Protein AF-A0YC21-F1 (afdb_monomer)

Foldseek 3Di:
DDDDPPPVPPPCPDQDPQSVCCVPVVDHPQADPPPRDGDDDPDDDDDPVVVVVVVVVCCVVPPPPPPPPPDPDPDDDDD

pLDDT: mean 76.55, std 17.43, range [33.72, 97.12]

Secondary structure (DSSP, 8-state):
----------TT-PPPHHHHHHHHH----SB-TTT--B---------HHHHHHHHHHHHHHH-S---S--PPPPPPPP-

Solvent-accessible surface area (backbone atoms only — not comparable to full-atom values): 5539 Å² total; per-residue (Å²): 141,81,88,75,86,74,74,74,73,61,96,69,72,73,78,48,74,58,55,47,37,31,73,74,70,71,43,70,70,49,46,38,93,88,77,68,44,82,46,75,89,87,78,84,88,81,56,64,70,61,51,51,53,52,51,56,53,48,49,76,73,59,67,80,75,82,79,81,79,71,71,76,78,78,78,74,81,86,130

Structure (mmCIF, N/CA/C/O backbone):
data_AF-A0YC21-F1
#
_entry.id   AF-A0YC21-F1
#
loop_
_atom_site.group_PDB
_atom_site.id
_atom_site.type_symbol
_atom_site.label_atom_id
_atom_site.label_alt_id
_atom_site.label_comp_id
_atom_site.label_asym_id
_atom_site.label_entity_id
_atom_site.label_seq_id
_atom_site.pdbx_PDB_in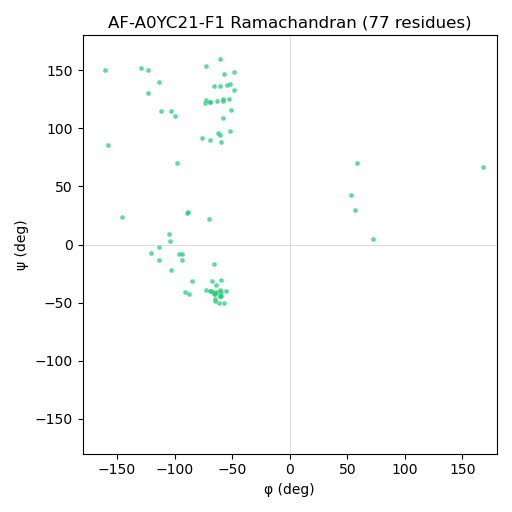s_code
_atom_site.Cartn_x
_atom_site.Cartn_y
_atom_site.Cartn_z
_atom_site.occupancy
_atom_site.B_iso_or_equiv
_atom_site.auth_seq_id
_atom_site.auth_comp_id
_atom_site.auth_asym_id
_atom_site.auth_atom_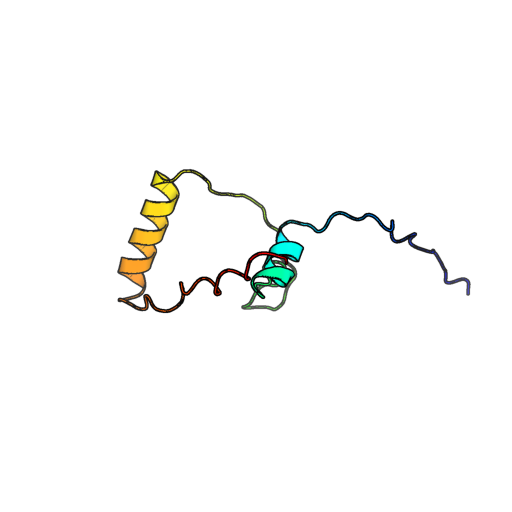id
_atom_site.pdbx_PDB_model_num
ATOM 1 N N . MET A 1 1 ? 24.281 4.196 -36.438 1.00 46.25 1 MET A N 1
ATOM 2 C CA . MET A 1 1 ? 24.976 4.485 -35.166 1.00 46.25 1 MET A CA 1
ATOM 3 C C . MET A 1 1 ? 24.913 5.978 -34.889 1.00 46.25 1 MET A C 1
ATOM 5 O O . MET A 1 1 ? 25.608 6.734 -35.550 1.00 46.25 1 MET A O 1
ATOM 9 N N . LYS A 1 2 ? 24.066 6.388 -33.947 1.00 33.72 2 LYS A N 1
ATOM 10 C CA . LYS A 1 2 ? 24.319 7.504 -33.028 1.00 33.72 2 LYS A CA 1
ATOM 11 C C . LYS A 1 2 ? 23.417 7.270 -31.820 1.00 33.72 2 LYS A C 1
ATOM 13 O O . LYS A 1 2 ? 22.259 7.662 -31.800 1.00 33.72 2 LYS A O 1
ATOM 18 N N . ALA A 1 3 ? 23.949 6.470 -30.902 1.00 42.00 3 ALA A N 1
ATOM 19 C CA . ALA A 1 3 ? 23.547 6.506 -29.513 1.00 42.00 3 ALA A CA 1
ATOM 20 C C . ALA A 1 3 ? 24.132 7.798 -28.942 1.00 42.00 3 ALA A C 1
ATOM 22 O O . ALA A 1 3 ? 25.319 8.040 -29.148 1.00 42.00 3 ALA A O 1
ATOM 23 N N . ASP A 1 4 ? 23.277 8.634 -28.369 1.00 45.66 4 ASP A N 1
ATOM 24 C CA . ASP A 1 4 ? 23.489 9.384 -27.126 1.00 45.66 4 ASP A CA 1
ATOM 25 C C . ASP A 1 4 ? 22.360 10.423 -27.042 1.00 45.66 4 ASP A C 1
ATOM 27 O O . ASP A 1 4 ? 22.553 11.628 -27.196 1.00 45.66 4 ASP A O 1
ATOM 31 N N . GLU A 1 5 ? 21.123 9.937 -26.879 1.00 48.22 5 GLU A N 1
ATOM 32 C CA . GLU A 1 5 ? 20.089 10.761 -26.257 1.00 48.22 5 GLU A CA 1
ATOM 33 C C . GLU A 1 5 ? 20.523 10.869 -24.799 1.00 48.22 5 GLU A C 1
ATOM 35 O O . GLU A 1 5 ? 20.241 9.999 -23.972 1.00 48.22 5 GLU A O 1
ATOM 40 N N . SER A 1 6 ? 21.311 11.900 -24.518 1.00 48.81 6 SER A N 1
ATOM 41 C CA . SER A 1 6 ? 21.596 12.337 -23.167 1.00 48.81 6 SER A CA 1
ATOM 42 C C . SER A 1 6 ? 20.264 12.715 -22.527 1.00 48.81 6 SER A C 1
ATOM 44 O O . SER A 1 6 ? 19.824 13.866 -22.567 1.00 48.81 6 SER A O 1
ATOM 46 N N . VAL A 1 7 ? 19.605 11.720 -21.921 1.00 51.59 7 VAL A N 1
ATOM 47 C CA . VAL A 1 7 ? 18.665 11.942 -20.829 1.00 51.59 7 VAL A CA 1
ATOM 48 C C . VAL A 1 7 ? 19.454 12.781 -19.845 1.00 51.59 7 VAL A C 1
ATOM 50 O O . VAL A 1 7 ? 20.312 12.284 -19.116 1.00 51.59 7 VAL A O 1
ATOM 53 N N . ARG A 1 8 ? 19.233 14.093 -19.906 1.00 53.03 8 ARG A N 1
ATOM 54 C CA . ARG A 1 8 ? 19.688 15.027 -18.895 1.00 53.03 8 ARG A CA 1
ATOM 55 C C . ARG A 1 8 ? 18.996 14.542 -17.637 1.00 53.03 8 ARG A C 1
ATOM 57 O O . ARG A 1 8 ? 17.822 14.833 -17.427 1.00 53.03 8 ARG A O 1
ATOM 64 N N . VAL A 1 9 ? 19.686 13.706 -16.869 1.00 50.72 9 VAL A N 1
ATOM 65 C CA . VAL A 1 9 ? 19.280 13.367 -15.516 1.00 50.72 9 VAL A CA 1
ATOM 66 C C . VAL A 1 9 ? 19.327 14.698 -14.795 1.00 50.72 9 VAL A C 1
ATOM 68 O O . VAL A 1 9 ? 20.396 15.201 -14.447 1.00 50.72 9 VAL A O 1
ATOM 71 N N . ASP A 1 10 ? 18.159 15.328 -14.723 1.00 58.66 10 ASP A N 1
ATOM 72 C CA . ASP A 1 10 ? 17.947 16.551 -13.988 1.00 58.66 10 ASP A CA 1
ATOM 73 C C . ASP A 1 10 ? 18.508 16.314 -12.587 1.00 58.66 10 ASP A C 1
ATOM 75 O O . ASP A 1 10 ? 18.070 15.421 -11.857 1.00 58.66 10 ASP A O 1
ATOM 79 N N . ARG A 1 11 ? 19.556 17.068 -12.245 1.00 58.72 11 ARG A N 1
ATOM 80 C CA . ARG A 1 11 ? 20.344 16.909 -11.015 1.00 58.72 11 ARG A CA 1
ATOM 81 C C . ARG A 1 11 ? 19.546 17.334 -9.772 1.00 58.72 11 ARG A C 1
ATOM 83 O O . ARG A 1 11 ? 20.147 17.689 -8.769 1.00 58.72 11 ARG A O 1
ATOM 90 N N . HIS A 1 12 ? 18.217 17.346 -9.856 1.00 56.69 12 HIS A N 1
ATOM 91 C CA . HIS A 1 12 ? 17.254 17.695 -8.824 1.00 56.69 12 HIS A CA 1
ATOM 92 C C . HIS A 1 12 ? 15.963 16.857 -8.923 1.00 56.69 12 HIS A C 1
ATOM 94 O O . HIS A 1 12 ? 14.936 17.268 -8.377 1.00 56.69 12 HIS A O 1
ATOM 100 N N . GLN A 1 13 ? 15.986 15.660 -9.533 1.00 64.62 13 GLN A N 1
ATOM 101 C CA . GLN A 1 13 ? 14.850 14.742 -9.404 1.00 64.62 13 GLN A CA 1
ATOM 102 C C . GLN A 1 13 ? 14.604 14.442 -7.921 1.00 64.62 13 GLN A C 1
ATOM 104 O O . GLN A 1 13 ? 15.403 13.809 -7.227 1.00 64.62 13 GLN A O 1
ATOM 109 N N . SER A 1 14 ? 13.502 14.990 -7.416 1.00 73.75 14 SER A N 1
ATOM 110 C CA . SER A 1 14 ? 13.076 14.802 -6.041 1.00 73.75 14 SER A CA 1
ATOM 111 C C . SER A 1 14 ? 12.771 13.321 -5.833 1.00 73.75 14 SER A C 1
ATOM 113 O O . SER A 1 14 ? 11.965 12.750 -6.559 1.00 73.75 14 SER A O 1
ATOM 115 N N . MET A 1 15 ? 13.433 12.693 -4.849 1.00 81.06 15 MET A N 1
ATOM 116 C CA . MET A 1 15 ? 13.183 11.283 -4.531 1.00 81.06 15 MET A CA 1
ATOM 117 C C . MET A 1 15 ? 11.688 11.071 -4.308 1.00 81.06 15 MET A C 1
ATOM 119 O O . MET A 1 15 ? 11.098 11.727 -3.431 1.00 81.06 15 MET A O 1
ATOM 123 N N . THR A 1 16 ? 11.114 10.132 -5.054 1.00 86.75 16 THR A N 1
ATOM 124 C CA . THR A 1 16 ? 9.730 9.705 -4.880 1.00 86.75 16 THR A CA 1
ATOM 125 C C . THR A 1 16 ? 9.527 9.139 -3.477 1.00 86.75 16 THR A C 1
ATOM 127 O O . THR A 1 16 ? 10.466 8.728 -2.788 1.00 86.75 16 THR A O 1
ATOM 130 N N . TRP A 1 17 ? 8.274 9.103 -3.028 1.00 86.56 17 TRP A N 1
ATOM 131 C CA . TRP A 1 17 ? 7.935 8.520 -1.731 1.00 86.56 17 TRP A CA 1
ATOM 132 C C . TRP A 1 17 ? 8.426 7.063 -1.596 1.00 86.56 17 TRP A C 1
ATOM 134 O O . TRP A 1 17 ? 8.999 6.704 -0.569 1.00 86.56 17 TRP A O 1
ATOM 144 N N . ALA A 1 18 ? 8.314 6.261 -2.661 1.00 87.69 18 ALA A N 1
ATOM 145 C CA . ALA A 1 18 ? 8.798 4.880 -2.687 1.00 87.69 18 ALA A CA 1
ATOM 146 C C . ALA A 1 18 ? 10.333 4.780 -2.575 1.00 87.69 18 ALA A C 1
ATOM 148 O O . ALA A 1 18 ? 10.849 3.967 -1.809 1.00 87.69 18 ALA A O 1
ATOM 149 N N . GLU A 1 19 ? 11.078 5.643 -3.273 1.00 87.50 19 GLU A N 1
ATOM 150 C CA . GLU A 1 19 ? 12.545 5.681 -3.174 1.00 87.50 19 GLU A CA 1
ATOM 151 C C . GLU A 1 19 ? 13.019 6.072 -1.771 1.00 87.50 19 GLU A C 1
ATOM 153 O O . GLU A 1 19 ? 14.022 5.549 -1.275 1.00 87.50 19 GLU A O 1
ATOM 158 N N . ARG A 1 20 ? 12.279 6.953 -1.086 1.00 89.19 20 ARG A N 1
ATOM 159 C CA . ARG A 1 20 ? 12.566 7.308 0.311 1.00 89.19 20 ARG A CA 1
ATOM 160 C C . ARG A 1 20 ? 12.374 6.120 1.246 1.00 89.19 20 ARG A C 1
ATOM 162 O O . ARG A 1 20 ? 13.226 5.910 2.107 1.00 89.19 20 ARG A O 1
ATOM 169 N N . LEU A 1 21 ? 11.311 5.333 1.069 1.00 89.50 21 LEU A N 1
ATOM 170 C CA . LEU A 1 21 ? 11.083 4.122 1.866 1.00 89.50 21 LEU A CA 1
ATOM 171 C C . LEU A 1 21 ? 12.218 3.112 1.691 1.00 89.50 21 LEU A C 1
ATOM 173 O O . LEU A 1 21 ? 12.755 2.620 2.685 1.00 89.50 21 LEU A O 1
ATOM 177 N N . LYS A 1 22 ? 12.659 2.892 0.450 1.00 89.81 22 LYS A N 1
ATOM 178 C CA . LYS A 1 22 ? 13.803 2.023 0.160 1.00 89.81 22 LYS A CA 1
ATOM 179 C C . LYS A 1 22 ? 15.072 2.523 0.840 1.00 89.81 22 LYS A C 1
ATOM 181 O O . LYS A 1 22 ? 15.800 1.749 1.448 1.00 89.81 22 LYS A O 1
ATOM 186 N N . ARG A 1 23 ? 15.332 3.828 0.786 1.00 87.69 23 ARG A N 1
ATOM 187 C CA . ARG A 1 23 ? 16.552 4.418 1.346 1.00 87.69 23 ARG A CA 1
ATOM 188 C C . ARG A 1 23 ? 16.574 4.457 2.876 1.00 87.69 23 ARG A C 1
ATOM 190 O O . ARG A 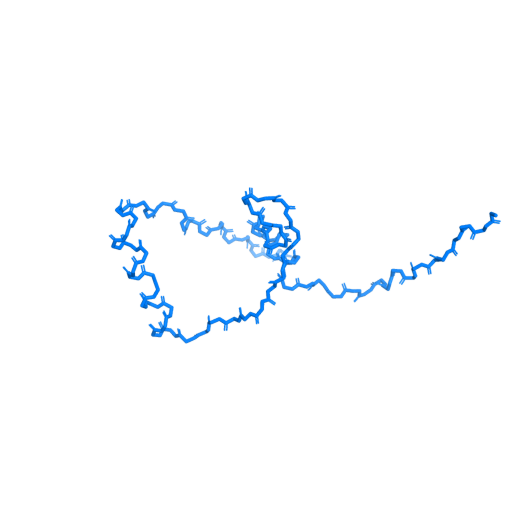1 23 ? 17.641 4.301 3.465 1.00 87.69 23 ARG A O 1
ATOM 197 N N . VAL A 1 24 ? 15.444 4.753 3.517 1.00 90.81 24 VAL A N 1
ATOM 198 C CA . VAL A 1 24 ? 15.375 4.970 4.974 1.00 90.81 24 VAL A CA 1
ATOM 199 C C . VAL A 1 24 ? 15.074 3.676 5.721 1.00 90.81 24 VAL A C 1
ATOM 201 O O . VAL A 1 24 ? 15.687 3.432 6.755 1.00 90.81 24 VAL A O 1
ATOM 204 N N . PHE A 1 25 ? 14.173 2.850 5.189 1.00 85.75 25 PHE A N 1
ATOM 205 C CA . PHE A 1 25 ? 13.660 1.655 5.861 1.00 85.75 25 PHE A CA 1
ATOM 206 C C . PHE A 1 25 ? 14.073 0.345 5.179 1.00 85.75 25 PHE A C 1
ATOM 208 O O . PHE A 1 25 ? 13.722 -0.721 5.672 1.00 85.75 25 PHE A O 1
ATOM 215 N N . ASN A 1 26 ? 14.800 0.395 4.054 1.00 87.38 26 ASN A N 1
ATOM 216 C CA . ASN A 1 26 ? 15.108 -0.779 3.228 1.00 87.38 26 ASN A CA 1
ATOM 217 C C . ASN A 1 26 ? 13.847 -1.532 2.746 1.00 87.38 26 ASN A C 1
ATOM 219 O O . ASN A 1 26 ? 13.871 -2.743 2.541 1.00 87.38 26 ASN A O 1
ATOM 223 N N . ILE A 1 27 ? 12.739 -0.806 2.561 1.00 87.56 27 ILE A N 1
ATOM 224 C CA . ILE A 1 27 ? 11.468 -1.347 2.066 1.00 87.56 27 ILE A CA 1
ATOM 225 C C . ILE A 1 27 ? 11.311 -0.949 0.599 1.00 87.56 27 ILE A C 1
ATOM 227 O O . ILE A 1 27 ? 11.167 0.233 0.285 1.00 87.56 27 ILE A O 1
ATOM 231 N N . ASP A 1 28 ? 11.313 -1.933 -0.297 1.00 88.25 28 ASP A N 1
ATOM 232 C CA . ASP A 1 28 ? 11.073 -1.723 -1.724 1.00 88.25 28 ASP A CA 1
ATOM 233 C C . ASP A 1 28 ? 9.619 -2.068 -2.072 1.00 88.25 28 ASP A C 1
ATOM 235 O O . ASP A 1 28 ? 9.207 -3.223 -2.002 1.00 88.25 28 ASP A O 1
ATOM 239 N N . ILE A 1 29 ? 8.834 -1.041 -2.406 1.00 87.50 29 ILE A N 1
ATOM 240 C CA . ILE A 1 29 ? 7.420 -1.171 -2.796 1.00 87.50 29 ILE A CA 1
ATOM 241 C C . ILE A 1 29 ? 7.202 -0.993 -4.301 1.00 87.50 29 ILE A C 1
ATOM 243 O O . ILE A 1 29 ? 6.060 -0.851 -4.725 1.00 87.50 29 ILE A O 1
ATOM 247 N N . THR A 1 30 ? 8.273 -0.926 -5.099 1.00 90.12 30 THR A N 1
ATOM 248 C CA . THR A 1 30 ? 8.193 -0.794 -6.564 1.00 90.12 30 THR A CA 1
ATOM 249 C C . THR A 1 30 ? 8.306 -2.142 -7.266 1.00 90.12 30 THR A C 1
ATOM 251 O O . THR A 1 30 ? 8.056 -2.223 -8.468 1.00 90.12 30 THR A O 1
ATOM 254 N N . ILE A 1 31 ? 8.622 -3.210 -6.526 1.00 91.38 31 ILE A N 1
ATOM 255 C CA . ILE A 1 31 ? 8.731 -4.578 -7.031 1.00 91.38 31 ILE A CA 1
ATOM 256 C C . ILE A 1 31 ? 7.790 -5.499 -6.248 1.00 91.38 31 ILE A C 1
ATOM 258 O O . ILE A 1 31 ? 7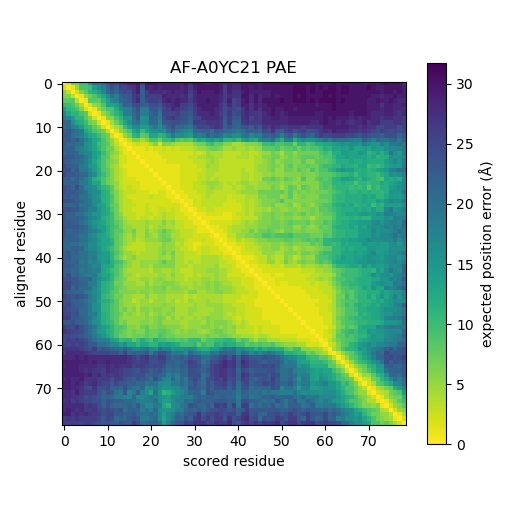.788 -5.542 -5.019 1.00 91.38 31 ILE A O 1
ATOM 262 N N . CYS A 1 32 ? 6.993 -6.293 -6.961 1.00 87.56 32 CYS A N 1
ATOM 263 C CA . CYS A 1 32 ? 6.148 -7.303 -6.340 1.00 87.56 32 CYS A CA 1
ATOM 264 C C . CYS A 1 32 ? 6.998 -8.440 -5.757 1.00 87.56 32 CYS A C 1
ATOM 266 O O . CYS A 1 32 ? 7.682 -9.147 -6.495 1.00 87.56 32 CYS A O 1
ATOM 268 N N . SER A 1 33 ? 6.869 -8.720 -4.460 1.00 85.50 33 SER A N 1
ATOM 269 C CA . SER A 1 33 ? 7.620 -9.799 -3.796 1.00 85.50 33 SER A CA 1
ATOM 270 C C . SER A 1 33 ? 7.258 -11.214 -4.274 1.00 85.50 33 SER A C 1
ATOM 272 O O . SER A 1 33 ? 8.005 -12.151 -4.016 1.00 85.50 33 SER A O 1
ATOM 274 N N . ARG A 1 34 ? 6.115 -11.396 -4.954 1.00 89.12 34 ARG A N 1
ATOM 275 C CA . ARG A 1 34 ? 5.676 -12.705 -5.472 1.00 89.12 34 ARG A CA 1
ATOM 276 C C . ARG A 1 34 ? 6.223 -12.999 -6.869 1.00 89.12 34 ARG A C 1
ATOM 278 O O . ARG A 1 34 ? 6.588 -14.136 -7.140 1.00 89.12 34 ARG A O 1
ATOM 285 N N . CYS A 1 35 ? 6.208 -12.012 -7.765 1.00 92.62 35 CYS A N 1
ATOM 286 C CA . CYS A 1 35 ? 6.530 -12.217 -9.183 1.00 92.62 35 CYS A CA 1
ATOM 287 C C . CYS A 1 35 ? 7.713 -11.386 -9.697 1.00 92.62 35 CYS A C 1
ATOM 289 O O . CYS A 1 35 ? 8.120 -11.582 -10.836 1.00 92.62 35 CYS A O 1
ATOM 291 N N . GLY A 1 36 ? 8.251 -10.452 -8.909 1.00 89.44 36 GLY A N 1
ATOM 292 C CA . GLY A 1 36 ? 9.346 -9.571 -9.327 1.00 89.44 36 GLY A CA 1
ATOM 293 C C . GLY A 1 36 ? 8.949 -8.490 -10.339 1.00 89.44 36 GLY A C 1
ATOM 294 O O . GLY A 1 36 ? 9.811 -7.764 -10.824 1.00 89.44 36 GLY A O 1
ATOM 295 N N . GLY A 1 37 ? 7.660 -8.375 -10.675 1.00 92.06 37 GLY A N 1
ATOM 296 C CA . GLY A 1 37 ? 7.157 -7.356 -11.595 1.00 92.06 37 GLY A CA 1
ATOM 297 C C . GLY A 1 37 ? 7.152 -5.958 -10.979 1.00 92.06 37 GLY A C 1
ATOM 298 O O . GLY A 1 37 ? 7.025 -5.812 -9.762 1.00 92.06 37 GLY A O 1
ATOM 299 N N . ALA A 1 38 ? 7.246 -4.935 -11.831 1.00 91.19 38 ALA A N 1
ATOM 300 C CA . ALA A 1 38 ? 7.108 -3.547 -11.408 1.00 91.19 38 ALA A CA 1
ATOM 301 C C . ALA A 1 38 ? 5.681 -3.271 -10.908 1.00 91.19 38 ALA A C 1
ATOM 303 O O . ALA A 1 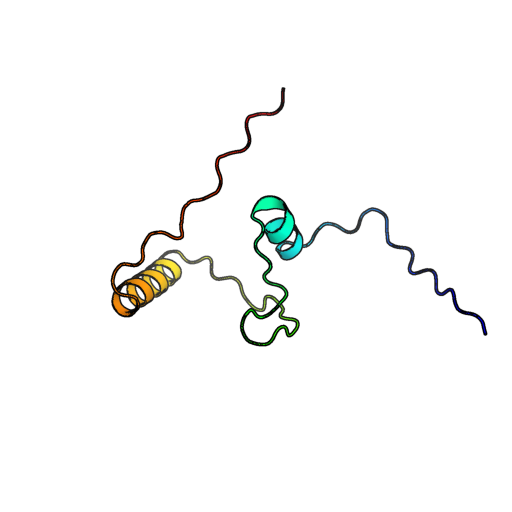38 ? 4.702 -3.686 -11.531 1.00 91.19 38 ALA A O 1
ATOM 304 N N . VAL A 1 39 ? 5.570 -2.556 -9.794 1.00 90.00 39 VAL A N 1
ATOM 305 C CA . VAL A 1 39 ? 4.304 -2.135 -9.189 1.00 90.00 39 VAL A CA 1
ATOM 306 C C . VAL A 1 39 ? 4.331 -0.637 -8.902 1.00 90.00 39 VAL A C 1
ATOM 308 O O . VAL A 1 39 ? 5.387 -0.041 -8.685 1.00 90.00 39 VAL A O 1
ATOM 311 N N . SER A 1 40 ? 3.154 -0.020 -8.909 1.00 86.88 40 SER A N 1
ATOM 312 C CA . SER A 1 40 ? 2.962 1.395 -8.599 1.00 86.88 40 SER A CA 1
ATOM 313 C C . SER A 1 40 ? 1.967 1.563 -7.453 1.00 86.88 40 SER A C 1
ATOM 315 O O . SER A 1 40 ? 1.060 0.750 -7.266 1.00 86.88 40 SER A O 1
ATOM 317 N N . SER A 1 41 ? 2.138 2.632 -6.672 1.00 84.44 41 SER A N 1
ATOM 318 C CA . SER A 1 41 ? 1.145 3.020 -5.670 1.00 84.44 41 SER A CA 1
ATOM 319 C C . SER A 1 41 ? -0.073 3.621 -6.371 1.00 84.44 41 SER A C 1
ATOM 321 O O . SER A 1 41 ? 0.064 4.600 -7.103 1.00 84.44 41 SER A O 1
ATOM 323 N N . ILE A 1 42 ? -1.250 3.028 -6.160 1.00 88.06 42 ILE A N 1
ATOM 324 C CA . ILE A 1 42 ? -2.514 3.464 -6.782 1.00 88.06 42 ILE A CA 1
ATOM 325 C C . ILE A 1 42 ? -3.422 4.245 -5.825 1.00 88.06 42 ILE A C 1
ATOM 327 O O . ILE A 1 42 ? -4.301 4.972 -6.278 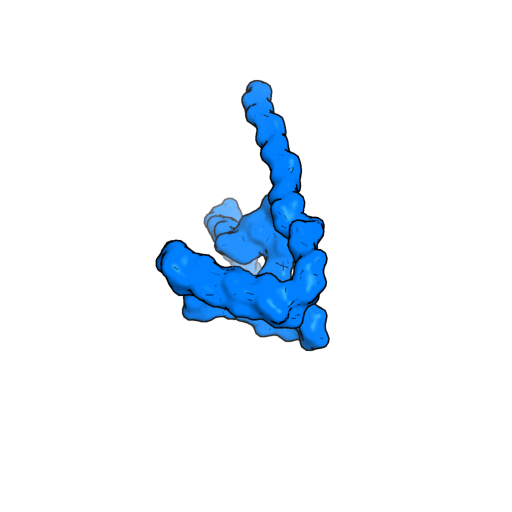1.00 88.06 42 ILE A O 1
ATOM 331 N N . ALA A 1 43 ? -3.237 4.081 -4.514 1.00 88.06 43 ALA A N 1
ATOM 332 C CA . ALA A 1 43 ? -4.043 4.722 -3.483 1.00 88.06 43 ALA A CA 1
ATOM 333 C C . ALA A 1 43 ? -3.300 4.724 -2.142 1.00 88.06 43 ALA A C 1
ATOM 335 O O . ALA A 1 43 ? -2.550 3.795 -1.838 1.00 88.06 43 ALA A O 1
ATOM 336 N N . CYS A 1 44 ? -3.574 5.739 -1.325 1.00 87.88 44 CYS A N 1
ATOM 337 C CA . CYS A 1 44 ? -3.163 5.812 0.073 1.00 87.88 44 CYS A CA 1
ATOM 338 C C . CYS A 1 44 ? -4.415 5.761 0.955 1.00 87.88 44 CYS A C 1
ATOM 340 O O . CYS A 1 44 ? -5.435 6.361 0.620 1.00 87.88 44 CYS A O 1
ATOM 342 N N . ILE A 1 45 ? -4.347 5.035 2.070 1.00 93.19 45 ILE A N 1
ATOM 343 C CA . ILE A 1 45 ? -5.422 4.965 3.063 1.00 93.19 45 ILE A CA 1
ATOM 344 C C . ILE A 1 45 ? -4.914 5.672 4.316 1.00 93.19 45 ILE A C 1
ATOM 346 O O . ILE A 1 45 ? -3.962 5.203 4.933 1.00 93.19 45 ILE A O 1
ATOM 350 N N . GLU A 1 46 ? -5.544 6.788 4.674 1.00 93.94 46 GLU A N 1
ATOM 351 C CA . GLU A 1 46 ? -5.134 7.633 5.809 1.00 93.94 46 GLU A CA 1
ATOM 352 C C . GLU A 1 46 ? -6.170 7.647 6.946 1.00 93.94 46 GLU A C 1
ATOM 354 O O . GLU A 1 46 ? -5.864 8.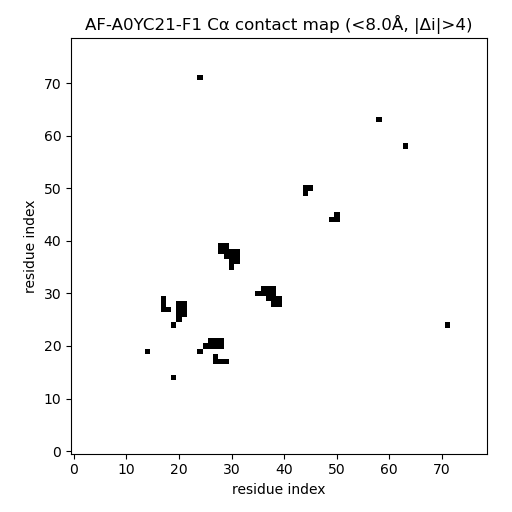082 8.054 1.00 93.94 46 GLU A O 1
ATOM 359 N N . ASP A 1 47 ? -7.390 7.151 6.701 1.00 97.12 47 ASP A N 1
ATOM 360 C CA . ASP A 1 47 ? -8.446 7.125 7.713 1.00 97.12 47 ASP A CA 1
ATOM 361 C C . ASP A 1 47 ? -8.125 6.115 8.835 1.00 97.12 47 ASP A C 1
ATOM 363 O O . ASP A 1 47 ? -7.965 4.915 8.567 1.00 97.12 47 ASP A O 1
ATOM 367 N N . PRO A 1 48 ? -8.071 6.555 10.107 1.00 95.38 48 PRO A N 1
ATOM 368 C CA . PRO A 1 48 ? -7.667 5.693 11.208 1.00 95.38 48 PRO A CA 1
ATOM 369 C C . PRO A 1 48 ? -8.675 4.574 11.483 1.00 95.38 48 PRO A C 1
ATOM 371 O O . PRO A 1 48 ? -8.272 3.489 11.903 1.00 95.38 48 PRO A O 1
ATOM 374 N N . ALA A 1 49 ? -9.974 4.784 11.255 1.00 96.44 49 ALA A N 1
ATOM 375 C CA . ALA A 1 49 ? -10.975 3.746 11.484 1.00 96.44 49 ALA A CA 1
ATOM 376 C C . ALA A 1 49 ? -10.836 2.611 10.456 1.00 96.44 49 ALA A C 1
ATOM 378 O O . ALA A 1 49 ? -10.900 1.432 10.819 1.00 96.44 49 ALA A O 1
ATOM 379 N N . VAL A 1 50 ? -10.569 2.946 9.191 1.00 96.31 50 VAL A N 1
ATOM 380 C CA . VAL A 1 50 ? -10.295 1.980 8.120 1.00 96.31 50 VAL A CA 1
ATOM 381 C C . VAL A 1 50 ? -8.997 1.221 8.389 1.00 96.31 50 VAL A C 1
ATOM 383 O O . VAL A 1 50 ? -9.000 -0.010 8.315 1.00 96.31 50 VAL A O 1
ATOM 386 N N . ILE A 1 51 ? -7.914 1.914 8.758 1.00 94.50 51 ILE A N 1
ATOM 387 C CA . ILE A 1 51 ? -6.628 1.278 9.094 1.00 94.50 51 ILE A CA 1
ATOM 388 C C . ILE A 1 51 ? -6.814 0.272 10.235 1.00 94.50 51 ILE A C 1
ATOM 390 O O . ILE A 1 51 ? -6.441 -0.893 10.092 1.00 94.50 51 ILE A O 1
ATOM 394 N N . ASN A 1 52 ? -7.460 0.678 11.333 1.00 94.56 52 ASN A N 1
ATOM 395 C CA . ASN A 1 52 ? -7.712 -0.204 12.476 1.00 94.56 52 ASN A CA 1
ATOM 396 C C . ASN A 1 52 ? -8.541 -1.433 12.089 1.00 94.56 52 ASN A C 1
ATOM 398 O O . ASN A 1 52 ? -8.240 -2.545 12.520 1.00 94.56 52 ASN A O 1
ATOM 402 N N . LYS A 1 53 ? -9.555 -1.260 11.236 1.00 95.88 53 LYS A N 1
ATOM 403 C CA . LYS A 1 53 ? -10.383 -2.372 10.755 1.00 95.88 53 LYS A CA 1
ATOM 404 C C . LYS A 1 53 ? -9.575 -3.384 9.937 1.00 95.88 53 LYS A C 1
ATOM 406 O O . LYS A 1 53 ? -9.777 -4.588 10.096 1.00 95.88 53 LYS A O 1
ATOM 411 N N . ILE A 1 54 ? -8.661 -2.915 9.084 1.00 93.81 54 ILE A N 1
ATOM 412 C CA . ILE A 1 54 ? -7.763 -3.781 8.305 1.00 93.81 54 ILE A CA 1
ATOM 413 C C . ILE A 1 54 ? -6.823 -4.537 9.245 1.00 93.81 54 ILE A C 1
ATOM 415 O O . ILE A 1 54 ? -6.718 -5.758 9.146 1.00 93.81 54 ILE A O 1
ATOM 419 N N . LEU A 1 55 ? -6.180 -3.834 10.181 1.00 92.88 55 LEU A N 1
ATOM 420 C CA . LEU A 1 55 ? -5.245 -4.442 11.128 1.00 92.88 55 LEU A CA 1
ATOM 421 C C . LEU A 1 55 ? -5.927 -5.502 12.004 1.00 92.88 55 LEU A C 1
ATOM 423 O O . LEU A 1 55 ? -5.405 -6.606 12.123 1.00 92.88 55 LEU A O 1
ATOM 427 N N . ALA A 1 56 ? -7.124 -5.222 12.528 1.00 93.06 56 ALA A N 1
ATOM 428 C CA . ALA A 1 56 ? -7.897 -6.187 13.312 1.00 93.06 56 ALA A CA 1
ATOM 429 C C . ALA A 1 56 ? -8.255 -7.451 12.508 1.00 93.06 56 ALA A C 1
ATOM 431 O O . ALA A 1 56 ? -8.190 -8.564 13.027 1.00 93.06 56 ALA A O 1
ATOM 432 N N . HIS A 1 57 ? -8.598 -7.300 11.223 1.00 92.62 57 HIS A N 1
ATOM 433 C CA . HIS A 1 57 ? -8.853 -8.442 10.343 1.00 92.62 57 HIS A CA 1
ATOM 434 C C . HIS A 1 57 ? -7.591 -9.282 10.099 1.00 92.62 57 HIS A C 1
ATOM 436 O O . HIS A 1 57 ? -7.662 -10.512 10.072 1.00 92.62 57 HIS A O 1
ATOM 442 N N . LEU A 1 58 ? -6.438 -8.633 9.915 1.00 91.25 58 LEU A N 1
ATOM 443 C CA . LEU A 1 58 ? -5.163 -9.316 9.703 1.00 91.25 58 LEU A CA 1
ATOM 444 C C . LEU A 1 58 ? -4.695 -10.057 10.959 1.00 91.25 58 LEU A C 1
ATOM 446 O O . LEU A 1 58 ? -4.227 -11.187 10.835 1.00 91.25 58 LEU A O 1
ATOM 450 N N . ASP A 1 59 ? -4.856 -9.476 12.146 1.00 88.31 59 ASP A N 1
ATOM 451 C CA . ASP A 1 59 ? -4.499 -10.117 13.419 1.00 88.31 59 ASP A CA 1
ATOM 452 C C . ASP A 1 59 ? -5.306 -11.406 13.641 1.00 88.31 59 ASP A C 1
ATOM 454 O O . ASP A 1 59 ? -4.738 -12.491 13.791 1.00 88.31 59 ASP A O 1
ATOM 458 N N . ALA A 1 60 ? -6.631 -11.319 13.481 1.00 89.44 60 ALA A N 1
ATOM 459 C CA . ALA A 1 60 ? -7.529 -12.468 13.577 1.00 89.44 60 ALA A CA 1
ATOM 460 C C . ALA A 1 60 ? -7.213 -13.578 12.554 1.00 89.44 60 ALA A C 1
ATOM 462 O O . ALA A 1 60 ? -7.443 -14.756 12.821 1.00 89.44 60 ALA A O 1
ATOM 463 N N . LYS A 1 61 ? -6.691 -13.215 11.374 1.00 85.06 61 LYS A N 1
ATOM 464 C CA . LYS A 1 61 ? -6.344 -14.159 10.301 1.00 85.06 61 LYS A CA 1
ATOM 465 C C . LYS A 1 61 ? -4.951 -14.775 10.456 1.00 85.06 61 LYS A C 1
ATOM 467 O O . LYS A 1 61 ? -4.733 -15.888 9.983 1.00 85.06 61 LYS A O 1
ATOM 472 N N . SER A 1 62 ? -4.006 -14.043 11.042 1.00 71.56 62 SER A N 1
ATOM 473 C CA . SER A 1 62 ? -2.583 -14.406 11.064 1.00 71.56 62 SER A CA 1
ATOM 474 C C . SER A 1 62 ? -2.151 -15.186 12.301 1.00 71.56 62 SER A C 1
ATOM 476 O O . SER A 1 62 ? -1.073 -15.770 12.268 1.00 71.56 62 SER A O 1
ATOM 478 N N . GLY A 1 63 ? -2.972 -15.248 13.354 1.00 59.41 63 GLY A N 1
ATOM 479 C CA . GLY A 1 63 ? -2.645 -16.017 14.553 1.00 59.41 63 GLY A CA 1
ATOM 480 C C . G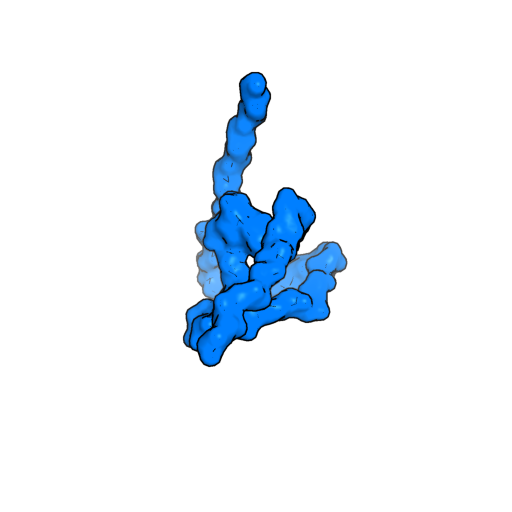LY A 1 63 ? -1.332 -15.547 15.185 1.00 59.41 63 GLY A C 1
ATOM 481 O O . GLY A 1 63 ? -0.333 -16.255 15.141 1.00 59.41 63 GLY A O 1
ATOM 482 N N . ALA A 1 64 ? -1.335 -14.343 15.763 1.00 57.06 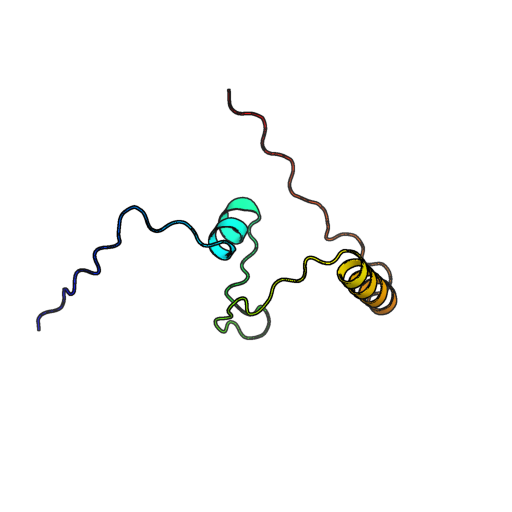64 ALA A N 1
ATOM 483 C CA . ALA A 1 64 ? -0.305 -13.850 16.683 1.00 57.06 64 ALA A CA 1
ATOM 484 C C . ALA A 1 64 ? 1.165 -13.908 16.198 1.00 57.06 64 ALA A C 1
ATOM 486 O O . ALA A 1 64 ? 2.064 -14.210 16.983 1.00 57.06 64 ALA A O 1
ATOM 487 N N . SER A 1 65 ? 1.465 -13.545 14.945 1.00 52.81 65 SER A N 1
ATOM 488 C CA . SER A 1 65 ? 2.847 -13.207 14.552 1.00 52.81 65 SER A CA 1
ATOM 489 C C . SER A 1 65 ? 3.055 -11.688 14.558 1.00 52.81 65 SER A C 1
ATOM 491 O O . SER A 1 65 ? 3.166 -11.031 13.527 1.00 52.81 65 SER A O 1
ATOM 493 N N . ALA A 1 66 ? 3.073 -11.115 15.763 1.00 53.47 66 ALA A N 1
ATOM 494 C CA . ALA A 1 66 ? 3.192 -9.677 16.019 1.00 53.47 66 ALA A CA 1
ATOM 495 C C . ALA A 1 66 ? 4.653 -9.178 16.121 1.00 53.47 66 ALA A C 1
ATOM 497 O O . ALA A 1 66 ? 4.928 -8.207 16.821 1.00 53.47 66 ALA A O 1
ATOM 498 N N . ALA A 1 67 ? 5.613 -9.829 15.452 1.00 53.03 67 ALA A N 1
ATOM 499 C CA . ALA A 1 67 ? 7.042 -9.534 15.633 1.00 53.03 67 ALA A CA 1
ATOM 500 C C . ALA A 1 67 ? 7.698 -8.711 14.503 1.00 53.03 67 ALA A C 1
ATOM 502 O O . ALA A 1 67 ? 8.897 -8.465 14.571 1.00 53.03 67 ALA A O 1
ATOM 503 N N . VAL A 1 68 ? 6.959 -8.269 13.474 1.00 55.41 68 VAL A N 1
ATOM 504 C CA . VAL A 1 68 ? 7.563 -7.560 12.318 1.00 55.41 68 VAL A CA 1
ATOM 505 C C . VAL A 1 68 ? 7.570 -6.027 12.439 1.00 55.41 68 VAL A C 1
ATOM 507 O O . VAL A 1 68 ? 8.221 -5.352 11.650 1.00 55.41 68 VAL A O 1
ATOM 510 N N . ASN A 1 69 ? 6.900 -5.458 13.447 1.00 58.03 69 ASN A N 1
ATOM 511 C CA . ASN A 1 69 ? 6.730 -4.004 13.604 1.00 58.03 69 ASN A CA 1
ATOM 512 C C . ASN A 1 69 ? 7.846 -3.323 14.416 1.00 58.03 69 ASN A C 1
ATOM 514 O O . ASN A 1 69 ? 7.606 -2.300 15.061 1.00 58.03 69 ASN A O 1
ATOM 518 N N . GLN A 1 70 ? 9.061 -3.871 14.427 1.00 58.56 70 GLN A N 1
ATOM 519 C CA . GLN A 1 70 ? 10.192 -3.157 15.014 1.00 58.56 70 GLN A CA 1
ATOM 520 C C . GLN A 1 70 ? 10.619 -2.069 14.031 1.00 58.56 70 GLN A C 1
ATOM 522 O O . GLN A 1 70 ? 11.397 -2.304 13.109 1.00 58.56 70 GLN A O 1
ATOM 527 N N . SER A 1 71 ? 10.038 -0.878 14.203 1.00 56.84 71 SER A N 1
ATOM 528 C CA . SER A 1 71 ? 10.541 0.334 13.564 1.00 56.84 71 SER A CA 1
ATOM 529 C C . SER A 1 71 ? 12.051 0.407 13.804 1.00 56.84 71 SER A C 1
ATOM 531 O O . SER A 1 71 ? 12.475 0.204 14.946 1.00 56.84 71 SER A O 1
ATOM 533 N N . PRO A 1 72 ? 12.866 0.691 12.772 1.00 62.66 72 PRO A N 1
ATOM 534 C CA . PRO A 1 72 ? 14.296 0.855 12.969 1.00 62.66 72 PRO A CA 1
ATOM 535 C C . PRO A 1 72 ? 14.554 1.958 13.995 1.00 62.66 72 PRO A C 1
ATOM 537 O O . PRO A 1 72 ? 13.786 2.923 14.091 1.00 62.66 72 PRO A O 1
ATOM 540 N N . GLU A 1 73 ? 15.625 1.785 14.770 1.00 62.50 73 GLU A N 1
ATOM 541 C CA . GLU A 1 73 ? 16.019 2.719 15.819 1.00 62.50 73 GLU A CA 1
ATOM 542 C C . GLU A 1 73 ? 16.104 4.150 15.260 1.00 62.50 73 GLU A C 1
ATOM 544 O O . GLU A 1 73 ? 16.598 4.352 14.140 1.00 62.50 73 GLU A O 1
ATOM 549 N N . PRO A 1 74 ? 15.614 5.159 16.004 1.00 65.75 74 PRO A N 1
ATOM 550 C CA . PRO A 1 74 ? 15.701 6.541 15.567 1.00 65.75 74 PRO A CA 1
ATOM 551 C C . PRO A 1 74 ? 17.173 6.891 15.341 1.00 65.75 74 PRO A C 1
ATOM 553 O O . PRO A 1 74 ? 18.001 6.757 16.243 1.00 65.75 74 PRO A O 1
ATOM 556 N N . ARG A 1 75 ? 17.516 7.338 14.126 1.00 70.31 75 ARG A N 1
ATOM 557 C CA . ARG A 1 75 ? 18.859 7.868 13.874 1.00 70.31 75 ARG A CA 1
ATOM 558 C C . ARG A 1 75 ? 19.097 9.037 14.828 1.00 70.31 75 ARG A C 1
ATOM 560 O O . ARG A 1 75 ? 18.289 9.962 14.869 1.00 70.31 75 ARG A O 1
ATOM 567 N N . ALA A 1 76 ? 20.192 8.954 15.582 1.00 65.38 76 ALA A N 1
ATOM 568 C CA . ALA A 1 76 ? 20.627 9.979 16.521 1.00 65.38 76 ALA A CA 1
ATOM 569 C C . ALA A 1 76 ? 20.610 11.384 15.890 1.00 65.38 76 ALA A C 1
ATOM 571 O O . ALA A 1 76 ? 20.841 11.538 14.687 1.00 65.38 76 ALA A O 1
ATOM 572 N N . SER A 1 77 ? 20.337 12.397 16.717 1.00 57.22 77 SER A N 1
ATOM 573 C CA . SER A 1 77 ? 20.319 13.804 16.310 1.00 57.22 77 SER A CA 1
ATOM 574 C C . SER A 1 77 ? 21.646 14.209 15.648 1.00 57.22 77 SER A C 1
ATOM 576 O O . SER A 1 77 ? 22.703 13.821 16.151 1.00 57.22 77 SER A O 1
ATOM 578 N N . PRO A 1 78 ? 21.622 14.979 14.543 1.00 68.06 78 PRO A N 1
ATOM 579 C CA . PRO A 1 78 ? 22.845 15.487 13.929 1.00 68.06 78 PRO A CA 1
ATOM 580 C C . PRO A 1 78 ? 23.611 16.384 14.917 1.00 68.06 78 PRO A C 1
ATOM 582 O O . PRO A 1 78 ? 22.988 17.174 15.628 1.00 68.06 78 PRO A O 1
ATOM 585 N N . GLN A 1 79 ? 24.938 16.208 14.976 1.00 55.94 79 GLN A N 1
ATOM 586 C CA . GLN A 1 79 ? 25.863 17.046 15.753 1.00 55.94 79 GLN A CA 1
ATOM 587 C C . GLN A 1 79 ? 26.047 18.429 15.129 1.00 55.94 79 GLN A C 1
ATOM 589 O O . GLN A 1 79 ? 26.015 18.515 13.879 1.00 55.94 79 GLN A O 1
#

Sequence (79 aa):
MKADESVRVDRHQSMTWAERLKRVFNIDITICSRCGGAVSSIACIEDPAVINKILAHLDAKSGASAAVNQSPEPRASPQ

Radius of gyration: 18.9 Å; Cα contacts (8 Å, |Δi|>4): 30; chains: 1; bounding box: 37×34×52 Å

Organism: NCBI:txid247633

Mean predicted aligned error: 13.42 Å